Protein AF-A0A7C9W1J2-F1 (afdb_monomer)

Secondary structure (DSSP, 8-state):
-----SEEEHHHHHTT--S-STTHHHHHHHHTT---TTSSS-S-TT-EEEHHHHHHIIIII--HHHHHHHHHHTT--S--HHHHHHHHHHS-SS-HHHHHH-HHHHHHHHHHHGGGTT--PPPPHHHHHHH-

Foldseek 3Di:
DDDQWDKDFQLLLCLLDLLQAVCLQVVLCVVVVFDDPVSGGGPGRRDIDGLVSLLCSCQVSVDLSSLQSCCVVVVFPADRPSQVLCCVQPVDGPCNVVCSVPVVVVVVSVVRCVVCNVHHDHDDPRSNVSSD

Nearest PDB structures (foldseek):
  8fyb-assembly1_C  TM=1.839E-01  e=4.379E+00  Megasphaera
  5w9c-assembly1_A  TM=2.068E-01  e=9.315E+00  Homo sapiens
  7ujf-assembly1_B  TM=1.938E-01  e=8.294E+00  Homo sapiens

Structure (mmCIF, N/CA/C/O backbone):
data_AF-A0A7C9W1J2-F1
#
_entry.id   AF-A0A7C9W1J2-F1
#
loop_
_atom_site.group_PDB
_atom_site.id
_atom_site.type_symbol
_atom_site.label_atom_id
_atom_site.label_alt_id
_atom_site.label_comp_id
_atom_site.label_asym_id
_atom_site.label_entity_id
_atom_site.label_seq_id
_atom_site.pdbx_PDB_ins_code
_atom_site.Cartn_x
_atom_site.Cartn_y
_atom_site.Cartn_z
_atom_site.occupancy
_atom_site.B_iso_or_equiv
_atom_site.auth_seq_id
_atom_site.auth_comp_id
_atom_site.auth_asym_id
_atom_site.auth_atom_id
_atom_site.pdbx_PDB_model_num
ATOM 1 N N . MET A 1 1 ? -21.950 9.813 2.519 1.00 54.38 1 MET A N 1
ATOM 2 C CA . MET A 1 1 ? -20.721 9.379 3.213 1.00 54.38 1 MET A CA 1
ATOM 3 C C . MET A 1 1 ? -20.586 7.886 2.962 1.00 54.38 1 MET A C 1
ATOM 5 O O . MET A 1 1 ? -21.558 7.185 3.222 1.00 54.38 1 MET A O 1
ATOM 9 N N . ARG A 1 2 ? -19.488 7.410 2.358 1.00 66.69 2 ARG A N 1
ATOM 10 C CA . ARG A 1 2 ? -19.265 5.961 2.205 1.00 66.69 2 ARG A CA 1
ATOM 11 C C . ARG A 1 2 ? -19.115 5.360 3.604 1.00 66.69 2 ARG A C 1
ATOM 13 O O . ARG A 1 2 ? -18.395 5.911 4.431 1.00 66.69 2 ARG A O 1
ATOM 20 N N . THR A 1 3 ? -19.841 4.286 3.888 1.00 75.44 3 THR A N 1
ATOM 21 C CA . THR A 1 3 ? -19.717 3.551 5.149 1.00 75.44 3 THR A CA 1
ATOM 22 C C . THR A 1 3 ? -18.571 2.558 5.020 1.00 75.44 3 THR A C 1
ATOM 24 O O . THR A 1 3 ? -18.699 1.550 4.328 1.00 75.44 3 THR A O 1
ATOM 27 N N . TRP A 1 4 ? -17.452 2.861 5.671 1.00 82.44 4 TRP A N 1
ATOM 28 C CA . TRP A 1 4 ? -16.289 1.986 5.767 1.00 82.44 4 TRP A CA 1
ATOM 29 C C . TRP A 1 4 ? -16.511 1.027 6.936 1.00 82.44 4 TRP A C 1
ATOM 31 O O . TRP A 1 4 ? -16.583 1.451 8.086 1.00 82.44 4 TRP A O 1
ATOM 41 N N . SER A 1 5 ? -16.714 -0.257 6.651 1.00 88.81 5 SER A N 1
ATOM 42 C CA . SER A 1 5 ? -16.985 -1.258 7.685 1.00 88.81 5 SER A CA 1
ATOM 43 C C . SER A 1 5 ? -16.391 -2.606 7.309 1.00 88.81 5 SER A C 1
ATOM 45 O O . SER A 1 5 ? -16.186 -2.888 6.127 1.00 88.81 5 SER A O 1
ATOM 47 N N . GLY A 1 6 ? -16.137 -3.425 8.325 1.00 94.94 6 GLY A N 1
ATOM 48 C CA . GLY A 1 6 ? -15.491 -4.721 8.188 1.00 94.94 6 GLY A CA 1
ATOM 49 C C . GLY A 1 6 ? -14.013 -4.678 8.551 1.00 94.94 6 GLY A C 1
ATOM 50 O O . GLY A 1 6 ? -13.488 -3.665 9.013 1.00 94.94 6 GLY A O 1
ATOM 51 N N . GLU A 1 7 ? -13.369 -5.810 8.307 1.00 97.56 7 GLU A N 1
ATOM 52 C CA . GLU A 1 7 ? -11.984 -6.088 8.662 1.00 97.56 7 GLU A CA 1
ATOM 53 C C . GLU A 1 7 ? -11.180 -6.428 7.401 1.00 97.56 7 GLU A C 1
ATOM 55 O O . GLU A 1 7 ? -11.733 -6.945 6.422 1.00 97.56 7 GLU A O 1
ATOM 60 N N . ILE A 1 8 ? -9.881 -6.142 7.434 1.00 98.00 8 ILE A N 1
ATOM 61 C CA . ILE A 1 8 ? -8.901 -6.4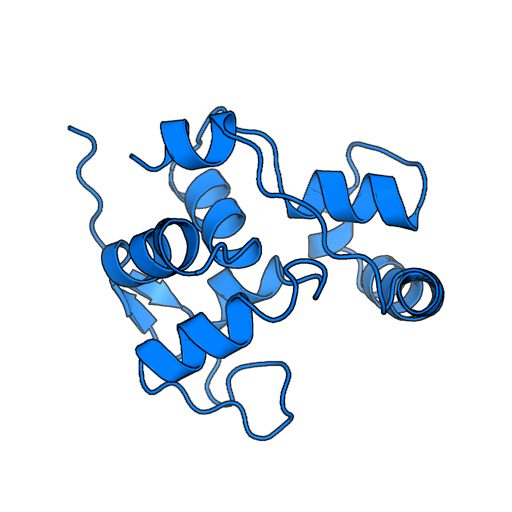84 6.397 1.00 98.00 8 ILE A CA 1
ATOM 62 C C . ILE A 1 8 ? -7.748 -7.218 7.082 1.00 98.00 8 ILE A C 1
ATOM 64 O O . ILE A 1 8 ? -7.264 -6.759 8.119 1.00 98.00 8 ILE A O 1
ATOM 68 N N . SER A 1 9 ? -7.317 -8.356 6.531 1.00 98.38 9 SER A N 1
ATOM 69 C CA . SER A 1 9 ? -6.109 -9.017 7.030 1.00 98.38 9 SER A CA 1
ATOM 70 C C . SER A 1 9 ? -4.870 -8.213 6.638 1.00 98.38 9 SER A C 1
ATOM 72 O O . SER A 1 9 ? -4.819 -7.617 5.559 1.00 98.38 9 SER A O 1
ATOM 74 N N . VAL A 1 10 ? -3.852 -8.188 7.495 1.00 97.88 10 VAL A N 1
ATOM 75 C CA . VAL A 1 10 ? -2.606 -7.477 7.190 1.00 97.88 10 VAL A CA 1
ATOM 76 C C . VAL A 1 10 ? -1.941 -8.057 5.937 1.00 97.88 10 VAL A C 1
ATOM 78 O O . VAL A 1 10 ? -1.414 -7.301 5.131 1.00 97.88 10 VAL A O 1
ATOM 81 N N . GLY A 1 11 ? -2.059 -9.362 5.686 1.00 97.81 11 GLY A N 1
ATOM 82 C CA . GLY A 1 11 ? -1.597 -9.990 4.447 1.00 97.81 11 GLY A CA 1
ATOM 83 C C . GLY A 1 11 ? -2.304 -9.460 3.194 1.00 97.81 11 GLY A C 1
ATOM 84 O O . GLY A 1 11 ? -1.637 -9.176 2.197 1.00 97.81 11 GLY A O 1
ATOM 85 N N . ASP A 1 12 ? -3.626 -9.259 3.248 1.00 98.19 12 ASP A N 1
ATOM 86 C CA . ASP A 1 12 ? -4.386 -8.676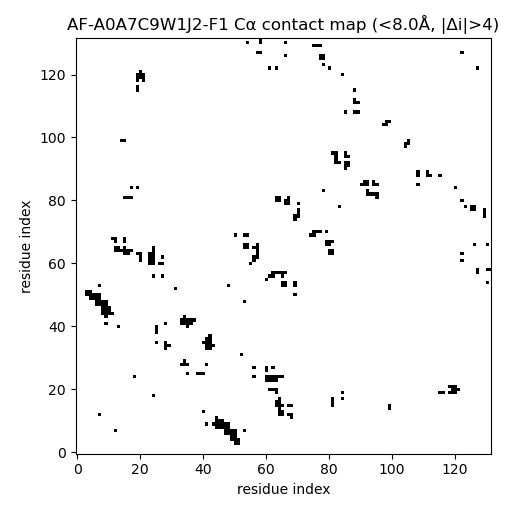 2.132 1.00 98.19 12 ASP A CA 1
ATOM 87 C C . ASP A 1 12 ? -4.013 -7.212 1.886 1.00 98.19 12 ASP A C 1
ATOM 89 O O . ASP A 1 12 ? -4.062 -6.735 0.755 1.00 98.19 12 ASP A O 1
ATOM 93 N N . TRP A 1 13 ? -3.641 -6.483 2.935 1.00 97.94 13 TRP A N 1
ATOM 94 C CA . TRP A 1 13 ? -3.097 -5.136 2.809 1.00 97.94 13 TRP A CA 1
ATOM 95 C C . TRP A 1 13 ? -1.697 -5.177 2.179 1.00 97.94 13 TRP A C 1
ATOM 97 O O . TRP A 1 13 ? -1.442 -4.519 1.169 1.00 97.94 13 TRP A O 1
ATOM 107 N N . GLU A 1 14 ? -0.791 -5.986 2.720 1.00 97.56 14 GLU A N 1
ATOM 108 C CA . GLU A 1 14 ? 0.622 -6.024 2.335 1.00 97.56 14 GLU A CA 1
ATOM 109 C C . GLU A 1 14 ? 0.899 -6.633 0.957 1.00 97.56 14 GLU A C 1
ATOM 111 O O . GLU A 1 14 ? 1.985 -6.418 0.407 1.00 97.56 14 GLU A O 1
ATOM 116 N N . GLN A 1 15 ? -0.055 -7.346 0.348 1.00 97.19 15 GLN A N 1
ATOM 117 C CA . GLN A 1 15 ? 0.110 -7.867 -1.016 1.00 97.19 15 GLN A CA 1
ATOM 118 C C . GLN A 1 15 ? 0.367 -6.753 -2.050 1.00 97.19 15 GLN A C 1
ATOM 120 O O . GLN A 1 15 ? 1.045 -6.980 -3.052 1.00 97.19 15 GLN A O 1
ATOM 125 N N . TYR A 1 16 ? -0.105 -5.530 -1.778 1.00 98.19 16 TYR A N 1
ATOM 126 C CA . TYR A 1 16 ? 0.103 -4.351 -2.625 1.00 98.19 16 TYR A CA 1
ATOM 127 C C . TYR A 1 16 ? 1.400 -3.584 -2.300 1.00 98.19 16 TYR A C 1
ATOM 129 O O . TYR A 1 16 ? 1.721 -2.588 -2.954 1.00 98.19 16 TYR A O 1
ATOM 137 N N . TYR A 1 17 ? 2.169 -4.009 -1.292 1.00 97.19 17 TYR A N 1
ATOM 138 C CA . TYR A 1 17 ? 3.339 -3.268 -0.826 1.00 97.19 17 TYR A CA 1
ATOM 139 C C . TYR A 1 17 ? 4.542 -3.386 -1.772 1.00 97.19 17 TYR A C 1
ATOM 141 O O . TYR A 1 17 ? 5.121 -4.456 -1.971 1.00 97.19 17 TYR A O 1
ATOM 149 N N . LEU A 1 18 ? 4.976 -2.233 -2.291 1.00 96.00 18 LEU A N 1
ATOM 150 C CA . LEU A 1 18 ? 6.143 -2.097 -3.171 1.00 96.00 18 LEU A CA 1
ATOM 151 C C . LEU A 1 18 ? 7.365 -1.435 -2.505 1.00 96.00 18 LEU A C 1
ATOM 153 O O . LEU A 1 18 ? 8.465 -1.478 -3.066 1.00 96.00 18 LEU A O 1
ATOM 157 N N . GLY A 1 19 ? 7.201 -0.803 -1.339 1.00 94.75 19 GLY A N 1
ATOM 158 C CA . GLY A 1 19 ? 8.272 -0.054 -0.666 1.00 94.75 19 GLY A CA 1
ATOM 159 C C . GLY A 1 19 ? 8.707 1.230 -1.377 1.00 94.75 19 GLY A C 1
ATOM 160 O O . GLY A 1 19 ? 9.874 1.609 -1.302 1.00 94.75 19 GLY A O 1
ATOM 161 N N . LEU A 1 20 ? 7.780 1.880 -2.086 1.00 95.94 20 LEU A N 1
ATOM 162 C CA . LEU A 1 20 ? 7.986 3.159 -2.788 1.00 95.94 20 LEU A CA 1
ATOM 163 C C . LEU A 1 20 ? 7.299 4.342 -2.085 1.00 95.94 20 LEU A C 1
ATOM 165 O O . LEU A 1 20 ? 7.212 5.430 -2.645 1.00 95.94 20 LEU A O 1
ATOM 169 N N . ASP A 1 21 ? 6.798 4.136 -0.872 1.00 96.19 21 ASP A N 1
ATOM 170 C CA . ASP A 1 21 ? 6.015 5.092 -0.080 1.00 96.19 21 ASP A CA 1
ATOM 171 C C . ASP A 1 21 ? 6.858 5.876 0.943 1.00 96.19 21 ASP A C 1
ATOM 173 O O . ASP A 1 21 ? 6.331 6.564 1.814 1.00 96.19 21 ASP A O 1
ATOM 177 N N . GLY A 1 22 ? 8.188 5.759 0.872 1.00 94.75 22 GLY A N 1
ATOM 178 C CA . GLY A 1 22 ? 9.098 6.448 1.789 1.00 94.75 22 GLY A CA 1
ATOM 179 C C . GLY A 1 22 ? 8.997 5.968 3.241 1.00 94.75 22 GLY A C 1
ATOM 180 O O . GLY A 1 22 ? 9.301 6.735 4.157 1.00 94.75 22 GLY A O 1
ATOM 181 N N . GLY A 1 23 ? 8.566 4.721 3.456 1.00 95.94 23 GLY A N 1
ATOM 182 C CA . GLY A 1 23 ? 8.408 4.130 4.784 1.00 95.94 23 GLY A CA 1
ATOM 183 C C . GLY A 1 23 ? 7.078 4.475 5.454 1.00 95.94 23 GLY A C 1
ATOM 184 O O . GLY A 1 23 ? 6.955 4.347 6.672 1.00 95.94 23 GLY A O 1
ATOM 185 N N . ALA A 1 24 ? 6.097 4.961 4.687 1.00 97.69 24 ALA A N 1
ATOM 186 C CA . ALA A 1 24 ? 4.752 5.228 5.187 1.00 97.69 24 ALA A CA 1
ATOM 187 C C . ALA A 1 24 ? 4.096 3.965 5.758 1.00 97.69 24 ALA A C 1
ATOM 189 O O . ALA A 1 24 ? 3.519 4.029 6.841 1.00 97.69 24 ALA A O 1
ATOM 190 N N . HIS A 1 25 ? 4.265 2.822 5.093 1.00 97.88 25 HIS A N 1
ATOM 191 C CA . HIS A 1 25 ? 3.751 1.542 5.560 1.00 97.88 25 HIS A CA 1
ATOM 192 C C . HIS A 1 25 ? 4.264 1.165 6.952 1.00 97.88 25 HIS A C 1
ATOM 194 O O . HIS A 1 25 ? 3.478 0.927 7.863 1.00 97.88 25 HIS A O 1
ATOM 200 N N . GLN A 1 26 ? 5.578 1.227 7.187 1.00 97.62 26 GLN A N 1
ATOM 201 C CA . GLN A 1 26 ? 6.145 0.912 8.505 1.00 97.62 26 GLN A CA 1
ATOM 202 C C . GLN A 1 26 ? 5.675 1.888 9.595 1.00 97.62 26 GLN A C 1
ATOM 204 O O . GLN A 1 26 ? 5.487 1.492 10.747 1.00 97.62 26 GLN A O 1
ATOM 209 N N . LYS A 1 27 ? 5.446 3.162 9.246 1.00 97.88 27 LYS A N 1
ATOM 210 C CA . LYS A 1 27 ? 4.847 4.134 10.176 1.00 97.88 27 LYS A CA 1
ATOM 211 C C . LYS A 1 27 ? 3.405 3.766 10.515 1.00 97.88 27 LYS A C 1
ATOM 213 O O . LYS A 1 27 ? 3.028 3.885 11.676 1.00 97.88 27 LYS A O 1
ATOM 218 N N . ALA A 1 28 ? 2.628 3.306 9.537 1.00 98.12 28 ALA A N 1
ATOM 219 C CA . ALA A 1 28 ? 1.264 2.845 9.755 1.00 98.12 28 ALA A CA 1
ATOM 220 C C . ALA A 1 28 ? 1.219 1.584 10.631 1.00 98.12 28 ALA A C 1
ATOM 222 O O . ALA A 1 28 ? 0.462 1.564 11.598 1.00 98.12 28 ALA A O 1
ATOM 223 N N . LEU A 1 29 ? 2.070 0.584 10.366 1.00 98.12 29 LEU A N 1
ATOM 224 C CA . LEU A 1 29 ? 2.190 -0.608 11.216 1.00 98.12 29 LEU A CA 1
ATOM 225 C C . LEU A 1 29 ? 2.545 -0.226 12.660 1.00 98.12 29 LEU A C 1
ATOM 227 O O . LEU A 1 29 ? 1.867 -0.649 13.592 1.00 98.12 29 LEU A O 1
ATOM 231 N N . SER A 1 30 ? 3.534 0.658 12.839 1.00 97.69 30 SER A N 1
ATOM 232 C CA . SER A 1 30 ? 3.920 1.181 14.159 1.00 97.69 30 SER A CA 1
ATOM 233 C C . SER A 1 30 ? 2.775 1.906 14.870 1.00 97.69 30 SER A C 1
ATOM 235 O O . SER A 1 30 ? 2.586 1.738 16.068 1.00 97.69 30 SER A O 1
ATOM 237 N N . ALA A 1 31 ? 2.002 2.726 14.150 1.00 97.88 31 ALA A N 1
ATOM 238 C CA . ALA A 1 31 ? 0.876 3.469 14.718 1.00 97.88 31 ALA A CA 1
ATOM 239 C C . ALA A 1 31 ? -0.298 2.567 15.138 1.00 97.88 31 ALA A C 1
ATOM 241 O O . ALA A 1 31 ? -1.123 2.982 15.951 1.00 97.88 31 ALA A O 1
ATOM 242 N N . LEU A 1 32 ? -0.373 1.359 14.576 1.00 97.19 32 LEU A N 1
ATOM 243 C CA . LEU A 1 32 ? -1.364 0.334 14.900 1.00 97.19 32 LEU A CA 1
ATOM 244 C C . LEU A 1 32 ? -0.825 -0.739 15.860 1.00 97.19 32 LEU A C 1
ATOM 246 O O . LEU A 1 32 ? -1.534 -1.705 16.128 1.00 97.19 32 LEU A O 1
ATOM 250 N N . ASP A 1 33 ? 0.397 -0.570 16.377 1.00 97.19 33 ASP A N 1
ATOM 251 C CA . ASP A 1 33 ? 1.069 -1.528 17.267 1.00 97.19 33 ASP A CA 1
ATOM 252 C C . ASP A 1 33 ? 1.228 -2.936 16.645 1.00 97.19 33 ASP A C 1
ATOM 254 O O . ASP A 1 33 ? 1.213 -3.963 17.325 1.00 97.19 33 ASP A O 1
ATOM 258 N N . ILE A 1 34 ? 1.393 -2.992 15.318 1.00 97.62 34 ILE A N 1
ATOM 259 C CA . ILE A 1 34 ? 1.623 -4.229 14.564 1.00 97.62 34 ILE A CA 1
ATOM 260 C C . ILE A 1 34 ? 3.131 -4.461 14.462 1.00 97.62 34 ILE A C 1
ATOM 262 O O . ILE A 1 34 ? 3.862 -3.622 13.938 1.00 97.62 34 ILE A O 1
ATOM 266 N N . ALA A 1 35 ? 3.608 -5.607 14.948 1.00 96.88 35 ALA A N 1
ATOM 267 C CA . ALA A 1 35 ? 5.029 -5.949 14.922 1.00 96.88 35 ALA A CA 1
ATOM 268 C C . ALA A 1 35 ? 5.513 -6.314 13.506 1.00 96.88 35 ALA A C 1
ATOM 270 O O . ALA A 1 35 ? 4.841 -7.061 12.801 1.00 96.88 35 ALA A O 1
ATOM 271 N N . TYR A 1 36 ? 6.695 -5.822 13.116 1.00 96.12 36 TYR A N 1
ATOM 272 C CA . TYR A 1 36 ? 7.364 -6.108 11.836 1.00 96.12 36 TYR A CA 1
ATOM 273 C C . TYR A 1 36 ? 8.883 -6.263 12.040 1.00 96.12 36 TYR A C 1
ATOM 275 O O . TYR A 1 36 ? 9.686 -5.364 11.775 1.00 96.12 36 TYR A O 1
ATOM 283 N N . ARG A 1 37 ? 9.324 -7.393 12.602 1.00 91.56 37 ARG A N 1
ATOM 284 C CA . ARG A 1 37 ? 10.719 -7.554 13.066 1.00 91.56 37 ARG A CA 1
ATOM 285 C C . ARG A 1 37 ? 11.748 -7.597 11.939 1.00 91.56 37 ARG A C 1
ATOM 287 O O . ARG A 1 37 ? 12.918 -7.308 12.186 1.00 91.56 37 ARG A O 1
ATOM 294 N N . ASP A 1 38 ? 11.338 -7.933 10.719 1.00 88.25 38 ASP A N 1
ATOM 295 C CA . ASP A 1 38 ? 12.211 -7.906 9.539 1.00 88.25 38 ASP A CA 1
ATOM 296 C C . ASP A 1 38 ? 12.427 -6.486 8.973 1.00 88.25 38 ASP A C 1
ATOM 298 O O . ASP A 1 38 ? 13.246 -6.288 8.072 1.00 88.25 38 ASP A O 1
ATOM 302 N N . GLY A 1 39 ? 11.723 -5.488 9.525 1.00 87.81 39 GLY A N 1
ATOM 303 C CA . GLY A 1 39 ? 11.786 -4.091 9.109 1.00 87.81 39 GLY A CA 1
ATOM 304 C C . GLY A 1 39 ? 10.977 -3.766 7.850 1.00 87.81 39 GLY A C 1
ATOM 305 O O . GLY A 1 39 ? 11.033 -2.627 7.384 1.00 87.81 39 GLY A O 1
ATOM 306 N N . VAL A 1 40 ? 10.243 -4.729 7.289 1.00 88.12 40 VAL A N 1
ATOM 307 C CA . VAL A 1 40 ? 9.541 -4.601 6.009 1.00 88.12 40 VAL A CA 1
ATOM 308 C C . VAL A 1 40 ? 8.063 -4.939 6.149 1.00 88.12 40 VAL A C 1
ATOM 310 O O . VAL A 1 40 ? 7.252 -4.105 5.750 1.00 88.12 40 VAL A O 1
ATOM 313 N N . ARG A 1 41 ? 7.729 -6.116 6.685 1.00 92.94 41 ARG A N 1
ATOM 314 C CA . ARG A 1 41 ? 6.365 -6.657 6.744 1.00 92.94 41 ARG A CA 1
ATOM 315 C C . ARG A 1 41 ? 5.980 -7.090 8.146 1.00 92.94 41 ARG A C 1
ATOM 317 O O . ARG A 1 41 ? 6.835 -7.441 8.958 1.00 92.94 41 ARG A O 1
ATOM 324 N N . ALA A 1 42 ? 4.684 -7.090 8.405 1.00 95.44 42 ALA A N 1
ATOM 325 C CA . ALA A 1 42 ? 4.112 -7.571 9.638 1.00 95.44 42 ALA A CA 1
ATOM 326 C C . ALA A 1 42 ? 4.461 -9.042 9.887 1.00 95.44 42 ALA A C 1
ATOM 328 O O . ALA A 1 42 ? 4.439 -9.890 8.993 1.00 95.44 42 ALA A O 1
ATOM 329 N N . ASP A 1 43 ? 4.732 -9.353 11.149 1.00 95.94 43 ASP A N 1
ATOM 330 C CA . ASP A 1 43 ? 5.069 -10.703 11.587 1.00 95.94 43 ASP A CA 1
ATOM 331 C C . ASP A 1 43 ? 3.856 -11.648 11.541 1.00 95.94 43 ASP A C 1
ATOM 333 O O . ASP A 1 43 ? 4.009 -12.862 11.395 1.00 95.94 43 ASP A O 1
ATOM 337 N N . GLU A 1 44 ? 2.651 -11.089 11.687 1.00 96.06 44 GLU A N 1
ATOM 338 C CA . GLU A 1 44 ? 1.382 -11.813 11.740 1.00 96.06 44 GLU A CA 1
ATOM 339 C C . GLU A 1 44 ? 0.474 -11.394 10.571 1.00 96.06 44 GLU A C 1
ATOM 341 O O . GLU A 1 44 ? -0.409 -10.553 10.739 1.00 96.06 44 GLU A O 1
ATOM 346 N N . PRO A 1 45 ? 0.631 -11.989 9.373 1.00 95.75 45 PRO A N 1
ATOM 347 C CA . PRO A 1 45 ? -0.150 -11.596 8.195 1.00 95.75 45 PRO A CA 1
ATOM 348 C C . PRO A 1 45 ? -1.649 -11.915 8.327 1.00 95.75 45 PRO A C 1
ATOM 350 O O . PRO A 1 45 ? -2.472 -11.337 7.624 1.00 95.75 45 PRO A O 1
ATOM 353 N N . TYR A 1 46 ? -2.026 -12.825 9.229 1.00 97.44 46 TYR A N 1
ATOM 354 C CA . TYR A 1 46 ? -3.427 -13.182 9.481 1.00 97.44 46 TYR A CA 1
ATOM 355 C C . TYR A 1 46 ? -4.116 -12.264 10.494 1.00 97.44 46 TYR A C 1
ATOM 357 O O . TYR A 1 46 ? -5.322 -12.404 10.702 1.00 97.44 46 TYR A O 1
ATOM 365 N N . LEU A 1 47 ? -3.378 -11.345 11.130 1.00 97.81 47 LEU A N 1
ATOM 366 C CA . LEU A 1 47 ? -3.970 -10.324 11.983 1.00 97.81 47 LE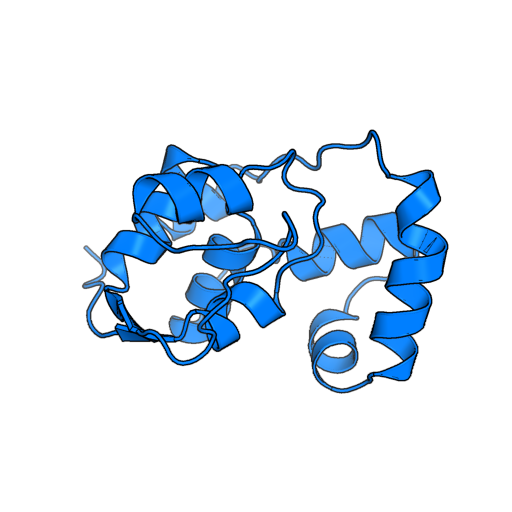U A CA 1
ATOM 367 C C . LEU A 1 47 ? -4.971 -9.517 11.155 1.00 97.81 47 LEU A C 1
ATOM 369 O O . LEU A 1 47 ? -4.660 -9.088 10.046 1.00 97.81 47 LEU A O 1
ATOM 373 N N . THR A 1 48 ? -6.170 -9.312 11.684 1.00 98.25 48 THR A N 1
ATOM 374 C CA . THR A 1 48 ? -7.187 -8.480 11.044 1.00 98.25 48 THR A CA 1
ATOM 375 C C . THR A 1 48 ? -7.278 -7.133 11.733 1.00 98.25 48 THR A C 1
ATOM 377 O O . THR A 1 48 ? -7.223 -7.060 12.961 1.00 98.25 48 THR A O 1
ATOM 380 N N . VAL A 1 49 ? -7.436 -6.077 10.939 1.00 97.81 49 VAL A N 1
ATOM 381 C CA . VAL A 1 49 ? -7.654 -4.720 11.435 1.00 97.81 49 VAL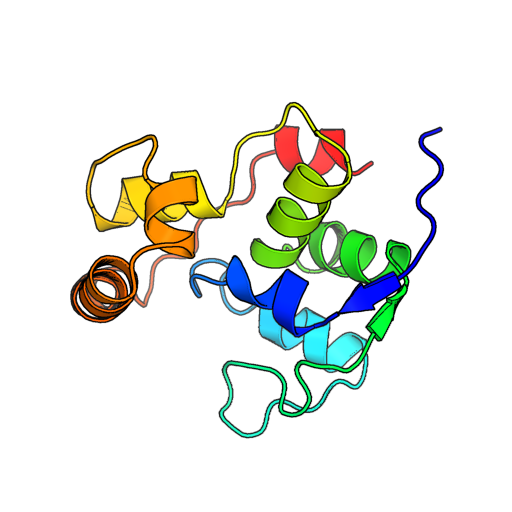 A CA 1
ATOM 382 C C . VAL A 1 49 ? -8.907 -4.100 10.820 1.00 97.81 49 VAL A C 1
ATOM 384 O O . VAL A 1 49 ? -9.241 -4.400 9.665 1.00 97.81 49 VAL A O 1
ATOM 387 N N . PRO A 1 50 ? -9.565 -3.167 11.533 1.00 97.81 50 PRO A N 1
ATOM 388 C CA . PRO A 1 50 ? -10.712 -2.462 10.992 1.00 97.81 50 PRO A CA 1
ATOM 389 C C . PRO A 1 50 ? -10.354 -1.721 9.706 1.00 97.81 50 PRO A C 1
ATOM 391 O O . PRO A 1 50 ? -9.304 -1.078 9.617 1.00 97.81 50 PRO A O 1
ATOM 394 N N . VAL A 1 51 ? -11.270 -1.718 8.736 1.00 97.75 51 VAL A N 1
ATOM 395 C CA . VAL A 1 51 ? -11.123 -0.954 7.482 1.00 97.75 51 VAL A CA 1
ATOM 396 C C . VAL A 1 51 ? -10.773 0.516 7.750 1.00 97.75 51 VAL A C 1
ATOM 398 O O . VAL A 1 51 ? -9.972 1.103 7.028 1.00 97.75 51 VAL A O 1
ATOM 401 N N . GLU A 1 52 ? -11.332 1.113 8.805 1.00 96.69 52 GLU A N 1
ATOM 402 C CA . GLU A 1 52 ? -11.046 2.502 9.180 1.00 96.69 52 GLU A CA 1
ATOM 403 C C . GLU A 1 52 ? -9.574 2.714 9.576 1.00 96.69 52 GLU A C 1
ATOM 405 O O . GLU A 1 52 ? -8.991 3.744 9.244 1.00 96.69 52 GLU A O 1
ATOM 410 N N . SER A 1 53 ? -8.934 1.728 10.210 1.00 97.75 53 SER A N 1
ATOM 411 C CA . SER A 1 53 ? -7.500 1.774 10.519 1.00 97.75 53 SER A CA 1
ATOM 412 C C . SER A 1 53 ? -6.658 1.770 9.243 1.00 97.75 53 SER A C 1
ATOM 414 O O . SER A 1 53 ? -5.725 2.562 9.122 1.00 97.75 53 SER A O 1
ATOM 416 N N . VAL A 1 54 ? -7.031 0.952 8.253 1.00 98.31 54 VAL A N 1
ATOM 417 C CA . VAL A 1 54 ? -6.378 0.928 6.931 1.00 98.31 54 VAL A CA 1
ATOM 418 C C . VAL A 1 54 ? -6.610 2.248 6.184 1.00 98.31 54 VAL A C 1
ATOM 420 O O . VAL A 1 54 ? -5.698 2.806 5.578 1.00 98.31 54 VAL A O 1
ATOM 423 N N . ARG A 1 55 ? -7.808 2.832 6.283 1.00 97.56 55 ARG A N 1
ATOM 424 C CA . ARG A 1 55 ? -8.104 4.151 5.700 1.00 97.56 55 ARG A CA 1
ATOM 425 C C . ARG A 1 55 ? -7.242 5.247 6.319 1.00 97.56 55 ARG A C 1
ATOM 427 O O . ARG A 1 55 ? -6.667 6.056 5.588 1.00 97.56 55 ARG A O 1
ATOM 434 N N . ARG A 1 56 ? -7.105 5.257 7.647 1.00 97.25 56 ARG A N 1
ATOM 435 C CA . ARG A 1 56 ? -6.185 6.162 8.350 1.00 97.25 56 ARG A CA 1
ATOM 436 C C . ARG A 1 56 ? -4.739 5.923 7.922 1.00 97.25 56 ARG A C 1
ATOM 438 O O . ARG A 1 56 ? -4.029 6.899 7.696 1.00 97.25 56 ARG A O 1
ATOM 445 N N . ALA A 1 57 ? -4.330 4.669 7.711 1.00 98.19 57 ALA A N 1
ATOM 446 C CA . ALA A 1 57 ? -3.002 4.343 7.197 1.00 98.19 57 ALA A CA 1
ATOM 447 C C . ALA A 1 57 ? -2.690 5.060 5.870 1.00 98.19 57 ALA A C 1
ATOM 449 O O . ALA A 1 57 ? -1.661 5.730 5.728 1.00 98.19 57 ALA A O 1
ATOM 450 N N . ALA A 1 58 ? -3.632 4.999 4.927 1.00 97.94 58 ALA A N 1
ATOM 451 C CA . ALA A 1 58 ? -3.518 5.672 3.639 1.00 97.94 58 ALA A CA 1
ATOM 452 C C . ALA A 1 58 ? -3.542 7.209 3.761 1.00 97.94 58 ALA A C 1
ATOM 454 O O . ALA A 1 58 ? -2.711 7.899 3.168 1.00 97.94 58 ALA A O 1
ATOM 455 N N . LEU A 1 59 ? -4.484 7.767 4.530 1.00 96.94 59 LEU A N 1
ATOM 456 C CA . LEU A 1 59 ? -4.704 9.217 4.593 1.00 96.94 59 LEU A CA 1
ATOM 457 C C . LEU A 1 59 ? -3.662 9.954 5.447 1.00 96.94 59 LEU A C 1
ATOM 459 O O . LEU A 1 59 ? -3.145 10.988 5.009 1.00 96.94 59 LEU A O 1
ATOM 463 N N . GLU A 1 60 ? -3.346 9.436 6.635 1.00 97.00 60 GLU A N 1
ATOM 464 C CA . GLU A 1 60 ? -2.467 10.092 7.611 1.00 97.00 60 GLU A CA 1
ATOM 465 C C . GLU A 1 60 ? -0.989 9.842 7.310 1.00 97.00 60 GLU A C 1
ATOM 467 O O . GLU A 1 60 ? -0.192 10.781 7.335 1.00 97.00 60 GLU A O 1
ATOM 472 N N . PHE A 1 61 ? -0.615 8.603 6.976 1.00 97.19 61 PHE A N 1
ATOM 473 C CA . PHE A 1 61 ? 0.791 8.244 6.765 1.00 97.19 61 PHE A CA 1
ATOM 474 C C . PHE A 1 61 ? 1.192 8.222 5.291 1.00 97.19 61 PHE A C 1
ATOM 476 O O . PHE A 1 61 ? 2.376 8.358 4.990 1.00 97.19 61 PHE A O 1
ATOM 483 N N . GLY A 1 62 ? 0.226 8.127 4.371 1.00 97.38 62 GLY A N 1
ATOM 484 C CA . GLY A 1 62 ? 0.496 8.016 2.938 1.00 97.38 62 GLY A CA 1
ATOM 485 C C . GLY A 1 62 ? 0.821 6.592 2.493 1.00 97.38 62 GLY A C 1
ATOM 486 O O . GLY A 1 62 ? 1.522 6.427 1.499 1.00 97.38 62 GLY A O 1
ATOM 487 N N . ASP A 1 63 ? 0.345 5.577 3.216 1.00 98.50 63 ASP A N 1
ATOM 488 C CA . ASP A 1 63 ? 0.578 4.178 2.862 1.00 98.50 63 ASP A CA 1
ATOM 489 C C . ASP A 1 63 ? -0.075 3.833 1.511 1.00 98.50 63 ASP A C 1
ATOM 491 O O . ASP A 1 63 ? -1.290 3.952 1.321 1.00 98.50 63 ASP A O 1
ATOM 495 N N . HIS A 1 64 ? 0.755 3.411 0.557 1.00 98.56 64 HIS A N 1
ATOM 496 C CA . HIS A 1 64 ? 0.325 3.039 -0.790 1.00 98.56 64 HIS A CA 1
ATOM 497 C C . HIS A 1 64 ? -0.454 1.727 -0.824 1.00 98.56 64 HIS A C 1
ATOM 499 O O . HIS A 1 64 ? -1.461 1.635 -1.522 1.00 98.56 64 HIS A O 1
ATOM 505 N N . ALA A 1 65 ? -0.003 0.728 -0.069 1.00 98.56 65 ALA A N 1
ATOM 506 C CA . ALA A 1 65 ? -0.641 -0.576 -0.022 1.00 98.56 65 ALA A CA 1
ATOM 507 C C . ALA A 1 65 ? -2.034 -0.471 0.614 1.00 98.56 65 ALA A C 1
ATOM 509 O O . ALA A 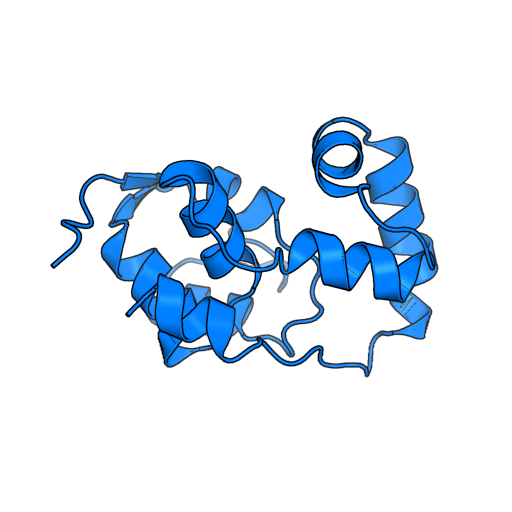1 65 ? -2.983 -1.090 0.141 1.00 98.56 65 ALA A O 1
ATOM 510 N N . ALA A 1 66 ? -2.175 0.397 1.622 1.00 98.50 66 ALA A N 1
ATOM 511 C CA . ALA A 1 66 ? -3.456 0.703 2.248 1.00 98.50 66 ALA A CA 1
ATOM 512 C C . ALA A 1 66 ? -4.429 1.344 1.246 1.00 98.50 66 ALA A C 1
ATOM 514 O O . ALA A 1 66 ? -5.614 1.018 1.214 1.00 98.50 66 ALA A O 1
ATOM 515 N N . ALA A 1 67 ? -3.931 2.248 0.397 1.00 98.44 67 ALA A N 1
ATOM 516 C CA . ALA A 1 67 ? -4.747 2.854 -0.645 1.00 98.44 67 ALA A CA 1
ATOM 517 C C . ALA A 1 67 ? -5.222 1.824 -1.684 1.00 98.44 67 ALA A C 1
ATOM 519 O O . ALA A 1 67 ? -6.390 1.862 -2.070 1.00 98.44 67 ALA A O 1
ATOM 520 N N . ASP A 1 68 ? -4.360 0.897 -2.114 1.00 98.56 68 ASP A N 1
ATOM 521 C CA . ASP A 1 68 ? -4.730 -0.113 -3.111 1.00 98.56 68 ASP A CA 1
ATOM 522 C C . ASP A 1 68 ? -5.653 -1.204 -2.568 1.00 98.56 68 ASP A C 1
ATOM 524 O O . ASP A 1 68 ? -6.604 -1.563 -3.260 1.00 98.56 68 ASP A O 1
ATOM 528 N N . VAL A 1 69 ? -5.451 -1.688 -1.337 1.00 98.50 69 VAL A N 1
ATOM 529 C CA . VAL A 1 69 ? -6.373 -2.681 -0.760 1.00 98.50 69 VAL A CA 1
ATOM 530 C C . VAL A 1 69 ? -7.775 -2.093 -0.593 1.00 98.50 69 VAL A C 1
ATOM 532 O O . VAL A 1 69 ? -8.765 -2.768 -0.855 1.00 98.50 69 VAL A O 1
ATOM 535 N N . LEU A 1 70 ? -7.890 -0.808 -0.236 1.00 98.19 70 LEU A N 1
ATOM 536 C CA . LEU A 1 70 ? -9.182 -0.118 -0.172 1.00 98.19 70 LEU A CA 1
ATOM 537 C C . LEU A 1 70 ? -9.758 0.152 -1.563 1.00 98.19 70 LEU A C 1
ATOM 539 O O . LEU A 1 70 ? -10.969 0.040 -1.751 1.00 98.19 70 LEU A O 1
ATOM 543 N N . ARG A 1 71 ? -8.909 0.488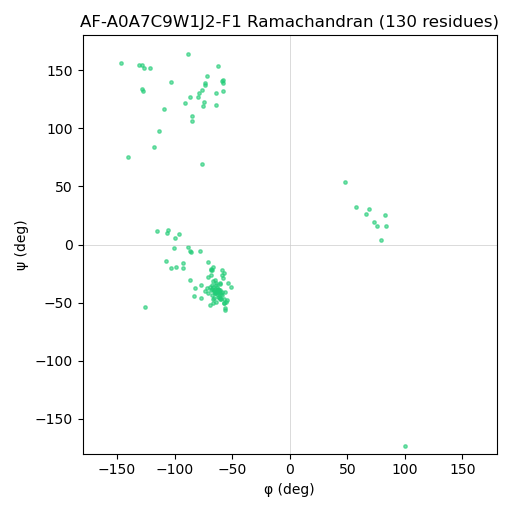 -2.540 1.00 97.56 71 ARG A N 1
ATOM 544 C CA . ARG A 1 71 ? -9.316 0.631 -3.940 1.00 97.56 71 ARG A CA 1
ATOM 545 C C . ARG A 1 71 ? -9.948 -0.653 -4.460 1.00 97.56 71 ARG A C 1
ATOM 547 O O . ARG A 1 71 ? -11.043 -0.584 -5.006 1.00 97.56 71 ARG A O 1
ATOM 554 N N . ASP A 1 72 ? -9.287 -1.786 -4.260 1.00 97.00 72 ASP A N 1
ATOM 555 C CA . ASP A 1 72 ? -9.765 -3.099 -4.695 1.00 97.00 72 ASP A CA 1
ATOM 556 C C . ASP A 1 72 ? -11.033 -3.518 -3.939 1.00 97.00 72 ASP A C 1
ATOM 558 O O . ASP A 1 72 ? -12.067 -3.809 -4.539 1.00 97.00 72 ASP A O 1
ATOM 562 N N . ARG A 1 73 ? -11.006 -3.429 -2.603 1.00 96.62 73 ARG A N 1
ATOM 563 C CA . ARG A 1 73 ? -12.111 -3.857 -1.735 1.00 96.62 73 ARG A CA 1
ATOM 564 C C . ARG A 1 73 ? -13.423 -3.115 -1.994 1.00 96.62 73 ARG A C 1
ATOM 566 O O . ARG A 1 73 ? -14.491 -3.700 -1.806 1.00 96.62 73 ARG A O 1
ATOM 573 N N . PHE A 1 74 ? -13.346 -1.834 -2.356 1.00 95.44 74 PHE A N 1
ATOM 574 C CA . PHE A 1 74 ? -14.501 -0.945 -2.512 1.00 95.44 74 PHE A CA 1
ATOM 575 C C . PHE A 1 74 ? -14.722 -0.457 -3.948 1.00 95.44 74 PHE A C 1
ATOM 577 O O . PHE A 1 74 ? -15.535 0.452 -4.143 1.00 95.44 74 PHE A O 1
ATOM 584 N N . ASP A 1 75 ? -14.021 -1.047 -4.922 1.00 95.00 75 ASP A N 1
ATOM 585 C CA . ASP A 1 75 ? -14.097 -0.706 -6.348 1.00 95.00 75 ASP A CA 1
ATOM 586 C C . ASP A 1 75 ? -13.993 0.814 -6.580 1.00 95.00 75 ASP A C 1
ATOM 588 O O . ASP A 1 75 ? -14.884 1.482 -7.116 1.00 95.00 75 ASP A O 1
ATOM 592 N N . LEU A 1 76 ? -12.931 1.413 -6.028 1.00 95.25 76 LEU A N 1
ATOM 593 C CA . LEU A 1 76 ? -12.722 2.855 -6.113 1.00 95.25 76 LEU A CA 1
ATOM 594 C C . LEU A 1 76 ? -12.164 3.229 -7.487 1.00 95.25 76 LEU A C 1
ATOM 596 O O . LEU A 1 76 ? -11.135 2.712 -7.920 1.00 95.25 76 LEU A O 1
ATOM 600 N N . ASP A 1 77 ? -12.787 4.223 -8.117 1.00 93.94 77 ASP A N 1
ATOM 601 C CA . ASP A 1 77 ? -12.263 4.879 -9.316 1.00 93.94 77 ASP A CA 1
ATOM 602 C C . ASP A 1 77 ? -11.127 5.850 -8.941 1.00 93.94 77 ASP A C 1
ATOM 604 O O . ASP A 1 77 ? -11.275 7.074 -8.922 1.00 93.94 77 ASP A O 1
ATOM 608 N N . SER A 1 78 ? -10.001 5.280 -8.515 1.00 95.25 78 SER A N 1
ATOM 609 C CA . SER A 1 78 ? -8.766 5.992 -8.203 1.00 95.25 78 SER A CA 1
ATOM 610 C C . SER A 1 78 ? -7.563 5.326 -8.881 1.00 95.25 78 SER A C 1
ATOM 612 O O . SER A 1 78 ? -7.586 4.121 -9.165 1.00 95.25 78 SER A O 1
ATOM 614 N N . PRO A 1 79 ? -6.483 6.085 -9.149 1.00 97.00 79 PRO A N 1
ATOM 615 C CA . PRO A 1 79 ? -5.237 5.505 -9.637 1.00 97.00 79 PRO A CA 1
ATOM 616 C C . PRO A 1 79 ? -4.682 4.450 -8.670 1.00 97.00 79 PRO A C 1
ATOM 618 O O . PRO A 1 79 ? -4.661 4.678 -7.461 1.00 97.00 79 PRO A O 1
ATOM 621 N N . SER A 1 80 ? -4.167 3.336 -9.199 1.00 97.88 80 SER A N 1
ATOM 622 C CA . SER A 1 80 ? -3.470 2.328 -8.392 1.00 97.88 80 SER A CA 1
ATOM 623 C C . SER A 1 80 ? -2.056 2.783 -8.031 1.00 97.88 80 SER A C 1
ATOM 625 O O . SER A 1 80 ? -1.298 3.214 -8.907 1.00 97.88 80 SER A O 1
ATOM 627 N N . MET A 1 81 ? -1.664 2.655 -6.761 1.00 98.38 81 MET A N 1
ATOM 628 C CA . MET A 1 81 ? -0.284 2.933 -6.352 1.00 98.38 81 MET A CA 1
ATOM 629 C C . MET A 1 81 ? 0.653 1.780 -6.734 1.00 98.38 81 MET A C 1
ATOM 631 O O . MET A 1 81 ? 1.777 2.035 -7.171 1.00 98.38 81 MET A O 1
ATOM 635 N N . LEU A 1 82 ? 0.177 0.537 -6.674 1.00 98.25 82 LEU A N 1
ATOM 636 C CA . LEU A 1 82 ? 0.818 -0.655 -7.215 1.00 98.25 82 LEU A CA 1
ATOM 637 C C . LEU A 1 82 ? 1.091 -0.457 -8.708 1.00 98.25 82 LEU A C 1
ATOM 639 O O . LEU A 1 82 ? 2.246 -0.522 -9.123 1.00 98.25 82 LEU A O 1
ATOM 643 N N . GLY A 1 83 ? 0.066 -0.123 -9.498 1.00 98.00 83 GLY A N 1
ATOM 644 C CA . GLY A 1 83 ? 0.196 0.112 -10.940 1.00 98.00 83 GLY A CA 1
ATOM 645 C C . GLY A 1 83 ? 1.232 1.174 -11.283 1.00 98.00 83 GLY A C 1
ATOM 646 O O . GLY A 1 83 ? 2.153 0.923 -12.058 1.00 98.00 83 GLY A O 1
ATOM 647 N N . ARG A 1 84 ? 1.165 2.335 -10.624 1.00 97.88 84 ARG A N 1
ATOM 648 C CA . ARG A 1 84 ? 2.147 3.417 -10.815 1.00 97.88 84 ARG A CA 1
ATOM 649 C C . ARG A 1 84 ? 3.565 3.006 -10.421 1.00 97.88 84 ARG A C 1
ATOM 651 O O . ARG A 1 84 ? 4.523 3.386 -11.091 1.00 97.88 84 ARG A O 1
ATOM 658 N N . GLY A 1 85 ? 3.717 2.233 -9.347 1.00 97.62 85 GLY A N 1
ATOM 659 C CA . GLY A 1 85 ? 5.017 1.716 -8.929 1.00 97.62 85 GLY A CA 1
ATOM 660 C C . GLY A 1 85 ? 5.593 0.703 -9.921 1.00 97.62 85 GLY A C 1
ATOM 661 O O . GLY A 1 85 ? 6.790 0.736 -10.208 1.00 97.62 85 GLY A O 1
ATOM 662 N N . LEU A 1 86 ? 4.749 -0.154 -10.499 1.00 98.00 86 LEU A N 1
ATOM 663 C CA . LEU A 1 86 ? 5.147 -1.089 -11.552 1.00 98.00 86 LEU A CA 1
ATOM 664 C C . LEU A 1 86 ? 5.524 -0.351 -12.839 1.00 98.00 86 LEU A C 1
ATOM 666 O O . LEU A 1 86 ? 6.583 -0.637 -13.394 1.00 98.00 86 LEU A O 1
ATOM 670 N N . GLN A 1 87 ? 4.748 0.655 -13.247 1.00 97.56 87 GLN A N 1
ATOM 671 C CA . GLN A 1 87 ? 5.080 1.519 -14.381 1.00 97.56 87 GLN A CA 1
ATOM 672 C C . GLN A 1 87 ? 6.417 2.233 -14.165 1.00 97.56 87 GLN A C 1
ATOM 674 O O . GLN A 1 87 ? 7.254 2.266 -15.061 1.00 97.56 87 GLN A O 1
ATOM 679 N N . LEU A 1 88 ? 6.673 2.753 -12.962 1.00 96.88 88 LEU A N 1
ATOM 680 C CA . LEU A 1 88 ? 7.951 3.382 -12.632 1.00 96.88 88 LEU A CA 1
ATOM 681 C C . LEU A 1 88 ? 9.131 2.407 -12.776 1.00 96.88 88 LEU A C 1
ATOM 683 O O . LEU A 1 88 ? 10.174 2.777 -13.315 1.00 96.88 88 LEU A O 1
ATOM 687 N N . VAL A 1 89 ? 8.994 1.183 -12.259 1.00 97.06 89 VAL A N 1
ATOM 688 C CA . VAL A 1 89 ? 10.107 0.224 -12.187 1.00 97.06 89 VAL A CA 1
ATOM 689 C C . VAL A 1 89 ? 10.329 -0.523 -13.502 1.00 97.06 89 VAL A C 1
ATOM 691 O O . VAL A 1 89 ? 11.481 -0.777 -13.865 1.00 97.06 89 VAL A O 1
ATOM 694 N N . PHE A 1 90 ? 9.258 -0.873 -14.211 1.00 97.00 90 PHE A N 1
ATOM 695 C CA . PHE A 1 90 ? 9.305 -1.658 -15.444 1.00 97.00 90 PHE A CA 1
ATOM 696 C C . PHE A 1 90 ? 9.122 -0.830 -16.719 1.00 97.00 90 PHE A C 1
ATOM 698 O O . PHE A 1 90 ? 9.545 -1.282 -17.779 1.00 97.00 90 PHE A O 1
ATOM 705 N N . GLY A 1 91 ? 8.542 0.368 -16.635 1.00 96.12 91 GLY A N 1
ATOM 706 C CA . GLY A 1 91 ? 8.154 1.162 -17.805 1.00 96.12 91 GLY A CA 1
ATOM 707 C C . GLY A 1 91 ? 6.884 0.656 -18.497 1.00 96.12 91 GLY A C 1
ATOM 708 O O . GLY A 1 91 ? 6.644 1.023 -19.643 1.00 96.12 91 GLY A O 1
ATOM 709 N N . GLU A 1 92 ? 6.102 -0.199 -17.832 1.00 94.00 92 GLU A N 1
ATOM 710 C CA . GLU A 1 92 ? 4.921 -0.870 -18.387 1.00 94.00 92 GLU A CA 1
ATOM 711 C C . GLU A 1 92 ? 3.701 -0.678 -17.473 1.00 94.00 92 GLU A C 1
ATOM 713 O O . GLU A 1 92 ? 3.789 -0.866 -16.258 1.00 94.00 92 GLU A O 1
ATOM 718 N N . ASP A 1 93 ? 2.562 -0.331 -18.072 1.00 94.94 93 ASP A N 1
ATOM 719 C CA . ASP A 1 93 ? 1.265 -0.202 -17.400 1.00 94.94 93 ASP A CA 1
ATOM 720 C C . ASP A 1 93 ? 0.489 -1.530 -17.372 1.00 94.94 93 ASP A C 1
ATOM 722 O O . ASP A 1 93 ? 0.775 -2.453 -18.136 1.00 94.94 93 ASP A O 1
ATOM 726 N N . GLY A 1 94 ? -0.538 -1.621 -16.519 1.00 95.00 94 GLY A N 1
ATOM 727 C CA . GLY A 1 94 ? -1.481 -2.750 -16.513 1.00 95.00 94 GLY A CA 1
ATOM 728 C C . GLY A 1 94 ? -0.911 -4.057 -15.951 1.00 95.00 94 GLY A C 1
ATOM 729 O O . GLY A 1 94 ? -1.429 -5.140 -16.237 1.00 95.00 94 GLY A O 1
ATOM 730 N N . LEU A 1 95 ? 0.177 -3.977 -15.183 1.00 97.38 95 LEU A N 1
ATOM 731 C CA . LEU A 1 95 ? 0.855 -5.134 -14.603 1.00 97.38 95 LEU A CA 1
ATOM 732 C C . LEU A 1 95 ? 0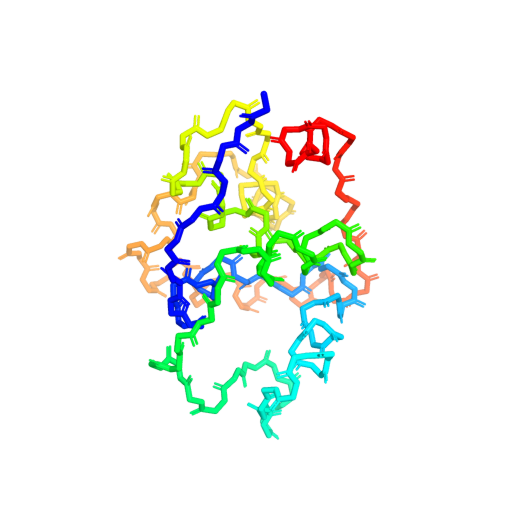.279 -5.578 -13.252 1.00 97.38 95 LEU A C 1
ATOM 734 O O . LEU A 1 95 ? 0.702 -6.614 -12.756 1.00 97.38 95 LEU A O 1
ATOM 738 N N . GLU A 1 96 ? -0.668 -4.855 -12.657 1.00 97.00 96 GLU A N 1
ATOM 739 C CA . GLU A 1 96 ? -1.137 -5.050 -11.278 1.00 97.00 96 GLU A CA 1
ATOM 740 C C . GLU A 1 96 ? -1.643 -6.468 -11.025 1.00 97.00 96 GLU A C 1
ATOM 742 O O . GLU A 1 96 ? -1.120 -7.172 -10.165 1.00 97.00 96 GLU A O 1
ATOM 747 N N . LYS A 1 97 ? -2.622 -6.916 -11.821 1.00 96.50 97 LYS A N 1
ATOM 748 C CA . LYS A 1 97 ? -3.205 -8.255 -11.671 1.00 96.50 97 LYS A CA 1
ATOM 749 C C . LYS A 1 97 ? -2.145 -9.338 -11.852 1.00 96.50 97 LYS A C 1
ATOM 751 O O . LYS A 1 97 ? -2.018 -10.239 -11.035 1.00 96.50 97 LYS A O 1
ATOM 756 N N . ARG A 1 98 ? -1.335 -9.210 -12.905 1.00 97.75 98 ARG A N 1
ATOM 757 C CA . ARG A 1 98 ? -0.257 -10.161 -13.173 1.00 97.75 98 ARG A CA 1
ATOM 758 C C . ARG A 1 98 ? 0.768 -10.167 -12.042 1.00 97.75 98 ARG A C 1
ATOM 760 O O . ARG A 1 98 ? 1.256 -11.226 -11.695 1.00 97.75 98 ARG A O 1
ATOM 767 N N . PHE A 1 99 ? 1.105 -9.015 -11.475 1.00 97.81 99 PHE A N 1
ATOM 768 C CA . PHE A 1 99 ? 2.056 -8.916 -10.377 1.00 97.81 99 PHE A CA 1
ATOM 769 C C . PHE A 1 99 ? 1.566 -9.646 -9.127 1.00 97.81 99 PHE A C 1
ATOM 771 O O . PHE A 1 99 ? 2.369 -10.301 -8.468 1.00 97.81 99 PHE A O 1
ATOM 778 N N . LEU A 1 100 ? 0.270 -9.577 -8.823 1.00 96.81 100 LEU A N 1
ATOM 779 C CA . LEU A 1 100 ? -0.323 -10.317 -7.706 1.00 96.81 100 LEU A CA 1
ATOM 780 C C . 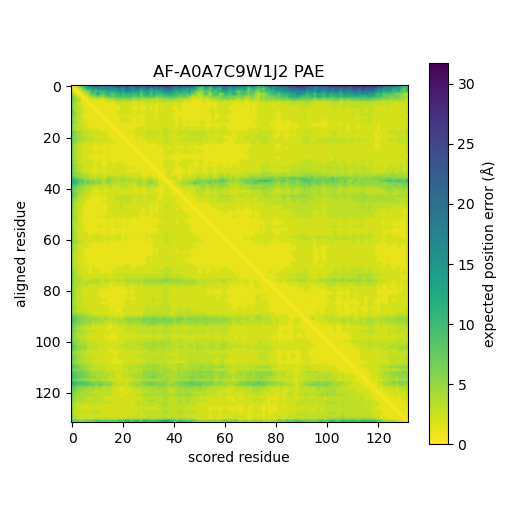LEU A 1 100 ? -0.300 -11.839 -7.948 1.00 96.81 100 LEU A C 1
ATOM 782 O O . LEU A 1 100 ? -0.045 -12.594 -7.013 1.00 96.81 100 LEU A O 1
ATOM 786 N N . ASP A 1 101 ? -0.464 -12.274 -9.201 1.00 97.25 101 ASP A N 1
ATOM 787 C CA . ASP A 1 101 ? -0.581 -13.693 -9.573 1.00 97.25 101 ASP A CA 1
ATOM 788 C C . ASP A 1 101 ? 0.748 -14.383 -9.968 1.00 97.25 101 ASP A C 1
ATOM 790 O O . ASP A 1 101 ? 0.825 -15.613 -9.980 1.00 97.25 101 ASP A O 1
ATOM 794 N N . ASP A 1 102 ? 1.791 -13.630 -10.341 1.00 97.62 102 ASP A N 1
ATOM 795 C CA . ASP A 1 102 ? 3.034 -14.136 -10.955 1.00 97.62 102 ASP A CA 1
ATOM 796 C C . ASP A 1 102 ? 4.254 -13.933 -10.029 1.00 97.62 102 ASP A C 1
ATOM 798 O O . ASP A 1 102 ? 4.888 -12.867 -10.046 1.00 97.62 102 ASP A O 1
ATOM 802 N N . PRO A 1 103 ? 4.670 -14.963 -9.260 1.00 96.25 103 PRO A N 1
ATOM 803 C CA . PRO A 1 103 ? 5.851 -14.884 -8.401 1.00 96.25 103 PRO A CA 1
ATOM 804 C C . PRO A 1 103 ? 7.144 -14.541 -9.153 1.00 96.25 103 PRO A C 1
ATOM 806 O O . PRO A 1 103 ? 8.044 -13.918 -8.585 1.00 96.25 103 PRO A O 1
ATOM 809 N N . ALA A 1 104 ? 7.266 -14.908 -10.436 1.00 97.50 104 ALA A N 1
ATOM 810 C CA . ALA A 1 104 ? 8.447 -14.563 -11.220 1.00 97.50 104 ALA A CA 1
ATOM 811 C C . ALA A 1 104 ? 8.506 -13.052 -11.487 1.00 97.50 104 ALA A C 1
ATOM 813 O O . ALA A 1 104 ? 9.588 -12.459 -11.435 1.00 97.50 104 ALA A O 1
ATOM 814 N N . LEU A 1 105 ? 7.355 -12.408 -11.709 1.00 97.44 105 LEU A N 1
ATOM 815 C CA . LEU A 1 105 ? 7.278 -10.955 -11.849 1.00 97.44 105 LEU A CA 1
ATOM 816 C C . LEU A 1 105 ? 7.585 -10.239 -10.524 1.00 97.44 105 LEU A C 1
ATOM 818 O O . LEU A 1 105 ? 8.324 -9.251 -10.530 1.00 97.44 105 LEU A O 1
ATOM 822 N N . GLN A 1 106 ? 7.119 -10.773 -9.391 1.00 97.00 106 GLN A N 1
ATOM 823 C CA . GLN A 1 106 ? 7.452 -10.252 -8.058 1.00 97.00 106 GLN A CA 1
ATOM 824 C C . GLN A 1 106 ? 8.960 -10.320 -7.771 1.00 97.00 106 GLN A C 1
ATOM 826 O O . GLN A 1 106 ? 9.569 -9.336 -7.343 1.00 97.00 106 GLN A O 1
ATOM 831 N N . LEU A 1 107 ? 9.608 -11.448 -8.079 1.00 96.56 107 LEU A N 1
ATOM 832 C CA . LEU A 1 107 ? 11.062 -11.590 -7.937 1.00 96.56 107 LEU A CA 1
ATOM 833 C C . LEU A 1 107 ? 11.820 -10.637 -8.868 1.00 96.56 107 LEU A C 1
ATOM 835 O O . LEU A 1 107 ? 12.804 -10.008 -8.467 1.00 96.56 107 LEU A O 1
ATOM 839 N N . ARG A 1 108 ? 11.338 -10.477 -10.104 1.00 96.88 108 ARG A N 1
ATOM 840 C CA . ARG A 1 108 ? 11.913 -9.536 -11.069 1.00 96.88 108 ARG A CA 1
ATOM 841 C C . ARG A 1 108 ? 11.820 -8.091 -10.568 1.00 96.88 108 ARG A C 1
ATOM 843 O O . ARG A 1 108 ? 12.789 -7.341 -10.705 1.00 96.88 108 ARG A O 1
ATOM 850 N N . TYR A 1 109 ? 10.707 -7.719 -9.935 1.00 97.00 109 TYR A N 1
ATOM 851 C CA . TYR A 1 109 ? 10.539 -6.407 -9.309 1.00 97.00 109 TYR A CA 1
ATOM 852 C C . TYR A 1 109 ? 11.583 -6.168 -8.218 1.00 97.00 109 TYR A C 1
ATOM 854 O O . TYR A 1 109 ? 12.244 -5.132 -8.234 1.00 97.00 109 TYR A O 1
ATOM 862 N N . ILE A 1 110 ? 11.809 -7.136 -7.322 1.00 93.31 110 ILE A N 1
ATOM 863 C CA . ILE A 1 110 ? 12.834 -7.027 -6.268 1.00 93.31 110 ILE A CA 1
ATOM 864 C C . ILE A 1 110 ? 14.218 -6.744 -6.876 1.00 93.31 110 ILE A C 1
ATOM 866 O O . ILE A 1 110 ? 14.959 -5.899 -6.366 1.00 93.31 110 ILE A O 1
ATOM 870 N N . GLY A 1 111 ? 14.553 -7.394 -7.995 1.00 94.75 111 GLY A N 1
ATOM 871 C CA . GLY A 1 111 ? 15.805 -7.159 -8.716 1.00 94.75 111 GLY A CA 1
ATOM 872 C C . GLY A 1 111 ? 15.946 -5.735 -9.268 1.00 94.75 111 GLY A C 1
ATOM 873 O O . GLY A 1 111 ? 17.015 -5.128 -9.150 1.00 94.75 111 GLY A O 1
ATOM 874 N N . TYR A 1 112 ? 14.881 -5.167 -9.842 1.00 95.56 112 TYR A N 1
ATOM 875 C CA . TYR A 1 112 ? 14.935 -3.834 -10.456 1.00 95.56 112 TYR A CA 1
ATOM 876 C C . TYR A 1 112 ? 14.691 -2.680 -9.486 1.00 95.56 112 TYR A C 1
ATOM 878 O O . TYR A 1 112 ? 15.298 -1.615 -9.661 1.00 95.56 112 TYR A O 1
ATOM 886 N N . ARG A 1 113 ? 13.882 -2.876 -8.434 1.00 92.75 113 ARG A N 1
ATOM 887 C CA . ARG A 1 113 ? 13.515 -1.810 -7.487 1.00 92.75 113 ARG A CA 1
ATOM 888 C C . ARG A 1 113 ? 14.730 -1.164 -6.829 1.00 92.75 113 ARG A C 1
ATOM 890 O O . ARG A 1 113 ? 14.666 -0.011 -6.423 1.00 92.75 113 ARG A O 1
ATOM 897 N N . ARG A 1 114 ? 15.865 -1.873 -6.742 1.00 91.19 114 ARG A N 1
ATOM 898 C CA . ARG A 1 114 ? 17.113 -1.365 -6.145 1.00 91.19 114 ARG A CA 1
ATOM 899 C C . ARG A 1 114 ? 17.564 -0.035 -6.760 1.00 91.19 114 ARG A C 1
ATOM 901 O O . ARG A 1 114 ? 18.113 0.801 -6.048 1.00 91.19 114 ARG A O 1
ATOM 908 N N . ARG A 1 115 ? 17.312 0.186 -8.055 1.00 93.88 115 ARG A N 1
ATOM 909 C CA . ARG A 1 115 ? 17.638 1.448 -8.749 1.00 93.88 115 ARG A CA 1
ATOM 910 C C . ARG A 1 115 ? 16.796 2.630 -8.261 1.00 93.88 115 ARG A C 1
ATOM 912 O O . ARG A 1 115 ? 17.230 3.771 -8.362 1.00 93.88 115 ARG A O 1
ATOM 919 N N . PHE A 1 116 ? 15.642 2.338 -7.675 1.00 94.00 116 PHE A N 1
ATOM 920 C CA . PHE A 1 116 ? 14.665 3.289 -7.160 1.00 94.00 116 PHE A CA 1
ATOM 921 C C . PHE A 1 116 ? 14.671 3.356 -5.628 1.00 94.00 116 PHE A C 1
ATOM 923 O O . PHE A 1 116 ? 13.789 3.963 -5.044 1.00 94.00 116 PHE A O 1
ATOM 930 N N . ALA A 1 117 ? 15.675 2.786 -4.949 1.00 87.12 117 ALA A N 1
ATOM 931 C CA . ALA A 1 117 ? 15.704 2.701 -3.484 1.00 87.12 117 ALA A CA 1
ATOM 932 C C . ALA A 1 117 ? 15.652 4.062 -2.759 1.00 87.12 117 ALA A C 1
ATOM 934 O O . ALA A 1 117 ? 15.292 4.117 -1.589 1.00 87.12 117 ALA A O 1
ATOM 935 N N . LYS A 1 118 ? 16.035 5.154 -3.435 1.00 90.12 118 LYS A N 1
ATOM 936 C CA . LYS A 1 118 ? 15.956 6.530 -2.909 1.00 90.12 118 LYS A CA 1
ATOM 937 C C . LYS A 1 118 ? 14.743 7.305 -3.425 1.00 90.12 118 LYS A C 1
ATOM 939 O O . LYS A 1 118 ? 14.571 8.466 -3.068 1.00 90.12 118 LYS A O 1
ATOM 944 N N . TYR A 1 119 ? 13.958 6.703 -4.312 1.00 94.00 119 TYR A N 1
ATOM 945 C CA . TYR A 1 119 ? 12.793 7.336 -4.896 1.00 94.00 119 TYR A CA 1
ATOM 946 C C . TYR A 1 119 ? 11.583 7.111 -3.994 1.00 94.00 119 TYR A C 1
ATOM 948 O O . TYR A 1 119 ? 11.261 5.977 -3.644 1.00 94.00 119 TYR A O 1
ATOM 956 N N . VAL A 1 120 ? 10.910 8.203 -3.645 1.00 95.00 120 VAL A N 1
ATOM 957 C CA . VAL A 1 120 ? 9.628 8.179 -2.943 1.00 95.00 120 VAL A CA 1
ATOM 958 C C . VAL A 1 120 ? 8.570 8.625 -3.935 1.00 95.00 120 VAL A C 1
ATOM 960 O O . VAL A 1 120 ? 8.613 9.749 -4.436 1.00 95.00 120 VAL A O 1
ATOM 963 N N . MET A 1 121 ? 7.644 7.727 -4.245 1.00 96.06 121 MET A N 1
ATOM 964 C CA . MET A 1 121 ? 6.561 8.005 -5.170 1.00 96.06 121 MET A CA 1
ATOM 965 C C . MET A 1 121 ? 5.467 8.799 -4.446 1.00 96.06 121 MET A C 1
ATOM 967 O O . MET A 1 121 ? 5.000 8.359 -3.400 1.00 96.06 121 MET A O 1
ATOM 971 N N . PRO A 1 122 ? 5.031 9.957 -4.964 1.00 95.38 122 PRO A N 1
ATOM 972 C CA . PRO A 1 122 ? 3.959 10.713 -4.333 1.00 95.38 122 PRO A CA 1
ATOM 973 C C . PRO A 1 122 ? 2.598 10.042 -4.556 1.00 95.38 122 PRO A C 1
ATOM 975 O O . PRO A 1 122 ? 2.280 9.619 -5.670 1.00 95.38 122 PRO A O 1
ATOM 978 N N . MET A 1 123 ? 1.766 10.024 -3.512 1.00 96.81 123 MET A N 1
ATOM 979 C CA . MET A 1 123 ? 0.357 9.647 -3.618 1.00 96.81 123 MET A CA 1
ATOM 980 C C . MET A 1 123 ? -0.453 10.774 -4.290 1.00 96.81 123 MET A C 1
ATOM 982 O O . MET A 1 123 ? -0.459 11.895 -3.770 1.00 96.81 123 MET A O 1
ATOM 986 N N . PRO A 1 124 ? -1.155 10.504 -5.407 1.00 96.69 124 PRO A N 1
ATOM 987 C CA . PRO A 1 124 ? -1.977 11.495 -6.100 1.00 96.69 124 PRO A CA 1
ATOM 988 C C . PRO A 1 124 ? -3.136 12.020 -5.247 1.00 96.69 124 PRO A C 1
ATOM 990 O O . PRO A 1 124 ? -3.662 11.324 -4.374 1.00 96.69 124 PRO A O 1
ATOM 993 N N . ALA A 1 125 ? -3.581 13.244 -5.533 1.00 96.50 125 ALA A N 1
ATOM 994 C CA . ALA A 1 125 ? -4.698 13.864 -4.823 1.00 96.50 125 ALA A CA 1
ATOM 995 C C . ALA A 1 125 ? -6.019 13.110 -5.054 1.00 96.50 125 ALA A C 1
ATOM 997 O O . ALA A 1 125 ? -6.863 13.051 -4.163 1.00 96.50 125 ALA A O 1
ATOM 998 N N . GLU A 1 126 ? -6.178 12.492 -6.223 1.00 97.06 126 GLU A N 1
ATOM 999 C CA . GLU A 1 126 ? -7.327 11.679 -6.617 1.00 97.06 126 GLU A CA 1
ATOM 1000 C C . GLU A 1 126 ? -7.488 10.459 -5.707 1.00 97.06 126 GLU A C 1
ATOM 1002 O O . GLU A 1 126 ? -8.604 10.140 -5.302 1.00 97.06 126 GLU A O 1
ATOM 1007 N N . VAL A 1 127 ? -6.374 9.829 -5.315 1.00 96.69 127 VAL A N 1
ATOM 1008 C CA . VAL A 1 127 ? -6.375 8.706 -4.366 1.00 96.69 127 VAL A CA 1
ATOM 1009 C C . VAL A 1 127 ? -6.878 9.174 -3.004 1.00 96.69 127 VAL A C 1
ATOM 1011 O O . VAL A 1 127 ? -7.815 8.599 -2.459 1.00 96.69 127 VAL A O 1
ATOM 1014 N N . ARG A 1 128 ? -6.332 10.281 -2.484 1.00 94.94 128 ARG A N 1
ATOM 1015 C CA . ARG A 1 128 ? -6.777 10.858 -1.204 1.00 94.94 128 ARG A CA 1
ATOM 1016 C C . ARG A 1 128 ? -8.250 11.266 -1.241 1.00 94.94 128 ARG A C 1
ATOM 1018 O O . ARG A 1 128 ? -8.972 11.021 -0.283 1.00 94.94 128 ARG A O 1
ATOM 1025 N N . LYS A 1 129 ? -8.706 11.849 -2.353 1.00 95.38 129 LYS A N 1
ATOM 1026 C CA . LYS A 1 129 ? -10.103 12.252 -2.558 1.00 95.38 129 LYS A CA 1
ATOM 1027 C C . LYS A 1 129 ? -11.054 11.055 -2.596 1.00 95.38 129 LYS A C 1
ATOM 1029 O O . LYS A 1 129 ? -12.157 11.167 -2.078 1.00 95.38 129 LYS A O 1
ATOM 1034 N N . ALA A 1 130 ? -10.652 9.933 -3.192 1.00 94.62 130 ALA A N 1
ATOM 1035 C CA . ALA A 1 130 ? -11.475 8.724 -3.241 1.00 94.62 130 ALA A CA 1
ATOM 1036 C C . ALA A 1 130 ? -11.650 8.056 -1.864 1.00 94.62 130 ALA A C 1
ATOM 1038 O O . ALA A 1 130 ? -12.646 7.365 -1.641 1.00 94.62 130 ALA A O 1
ATOM 1039 N N . LEU A 1 131 ? -10.689 8.271 -0.959 1.00 93.25 131 LEU A N 1
ATOM 1040 C CA . LEU A 1 131 ? -10.670 7.737 0.404 1.00 93.25 131 LEU A CA 1
ATOM 1041 C C . LEU A 1 131 ? -11.292 8.682 1.450 1.00 93.25 131 LEU A C 1
ATOM 1043 O O . LEU A 1 131 ? -11.580 8.237 2.562 1.00 93.25 131 LEU A O 1
ATOM 1047 N N . ALA A 1 132 ? -11.473 9.966 1.125 1.00 85.75 132 ALA A N 1
ATOM 1048 C CA . ALA A 1 132 ? -12.055 10.977 2.013 1.00 85.75 132 ALA A CA 1
ATOM 1049 C C . ALA A 1 132 ? -13.555 10.738 2.243 1.00 85.75 132 ALA A C 1
ATOM 1051 O O . ALA A 1 132 ? -13.926 10.615 3.435 1.00 85.75 132 ALA A O 1
#

Solvent-accessible surface area (backbone atoms only — not comparable to full-atom values): 7588 Å² total; per-residue (Å²): 131,88,86,76,76,61,71,41,36,45,40,65,30,51,72,44,57,79,84,39,41,7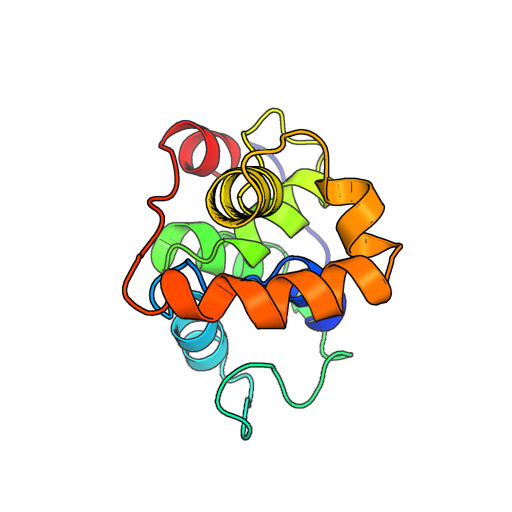3,60,12,53,59,50,33,35,56,77,68,74,48,60,36,89,84,75,78,53,64,73,56,42,80,46,67,43,49,40,60,57,39,51,45,24,22,70,76,50,46,12,43,18,35,46,35,39,49,28,65,78,65,70,47,96,44,78,50,48,48,33,51,51,43,24,71,66,72,74,43,75,87,46,48,70,53,44,74,74,30,68,70,53,46,54,50,44,64,69,52,43,63,84,43,71,87,50,60,61,81,81,56,69,58,42,54,60,72,72,105

pLDDT: mean 95.41, std 5.47, range [54.38, 98.56]

Sequence (132 aa):
MRTWSGEISVGDWEQYYLGLDGGAHQKALSALDIAYRDGVRADEPYLTVPVESVRRAALEFGDHAAADVLRDRFDLDSPSMLGRGLQLVFGEDGLEKRFLDDPALQLRYIGYRRRFAKYVMPMPAEVRKALA

Radius of gyration: 13.92 Å; Cα contacts (8 Å, |Δi|>4): 187; chains: 1; bounding box: 38×29×36 Å

Mean predicted aligned error: 2.85 Å

Organism: NCBI:txid2714351